Protein AF-A0A0C3FWU8-F1 (afdb_monomer)

Mean predicted aligned error: 10.81 Å

pLDDT: mean 81.85, std 16.69, range [38.38, 97.12]

Secondary structure (DSSP, 8-state):
---HHHHHHHHHHHHHHH-GGGGT---TTGGGGG-SS-PPPPPSS--HHHHHHH-S-PPPGGGTTTHHHHHHHHHHHHT--HHHHHHHHS-----GGGS-GGGHHHHHTT--

Radius of gyration: 21.19 Å; Cα contacts (8 Å, |Δi|>4): 39; chains: 1; bounding box: 43×44×53 Å

Structure (mmCIF, N/CA/C/O backbone):
data_AF-A0A0C3FWU8-F1
#
_entry.id   AF-A0A0C3FWU8-F1
#
loop_
_atom_site.group_PDB
_atom_site.id
_atom_site.type_symbol
_atom_site.label_atom_id
_atom_site.label_alt_id
_atom_site.label_comp_id
_atom_site.label_asym_id
_atom_site.label_entity_id
_atom_site.label_seq_id
_atom_site.pdbx_PDB_ins_code
_atom_site.Cartn_x
_atom_site.Cartn_y
_atom_site.Cartn_z
_atom_site.occupancy
_atom_site.B_iso_or_equiv
_atom_site.auth_seq_id
_atom_site.auth_comp_id
_atom_site.auth_asym_id
_atom_site.auth_atom_id
_atom_site.pdbx_PDB_model_num
ATOM 1 N N . ASP A 1 1 ? 11.525 -16.177 3.951 1.00 62.06 1 ASP A N 1
ATOM 2 C CA . ASP A 1 1 ? 10.091 -15.854 4.075 1.00 62.06 1 ASP A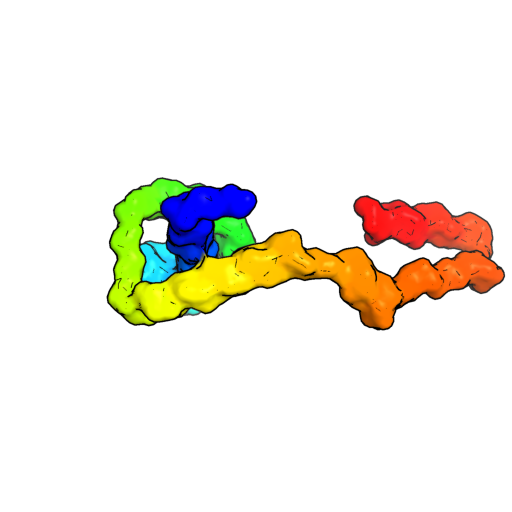 CA 1
ATOM 3 C C . ASP A 1 1 ? 9.884 -14.825 5.170 1.00 62.06 1 ASP A C 1
ATOM 5 O O . ASP A 1 1 ? 10.624 -14.856 6.146 1.00 62.06 1 ASP A O 1
ATOM 9 N N . LEU A 1 2 ? 8.974 -13.864 4.975 1.00 67.88 2 LEU A N 1
ATOM 10 C CA . LEU A 1 2 ? 8.621 -12.900 6.025 1.00 67.88 2 LEU A CA 1
ATOM 11 C C . LEU A 1 2 ? 7.802 -13.609 7.110 1.00 67.88 2 LEU A C 1
ATOM 13 O O . LEU A 1 2 ? 7.017 -14.502 6.795 1.00 67.88 2 LEU A O 1
ATOM 17 N N . ASP A 1 3 ? 7.965 -13.188 8.365 1.00 86.94 3 ASP A N 1
ATOM 18 C CA . ASP A 1 3 ? 7.115 -13.642 9.468 1.00 86.94 3 ASP A CA 1
ATOM 19 C C . ASP A 1 3 ? 5.636 -13.347 9.149 1.00 86.94 3 ASP A C 1
ATOM 21 O O . ASP A 1 3 ? 5.291 -12.257 8.676 1.00 86.94 3 ASP A O 1
ATOM 25 N N . VAL A 1 4 ? 4.751 -14.313 9.416 1.00 87.56 4 VAL A N 1
ATOM 26 C CA . VAL A 1 4 ? 3.306 -14.235 9.121 1.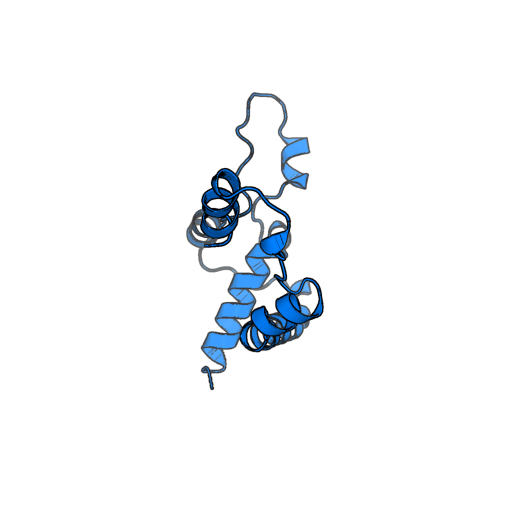00 87.56 4 VAL A CA 1
ATOM 27 C C . VAL A 1 4 ? 2.692 -12.992 9.766 1.00 87.56 4 VAL A C 1
ATOM 29 O O . VAL A 1 4 ? 1.840 -12.319 9.181 1.00 87.56 4 VAL A O 1
ATOM 32 N N . ARG A 1 5 ? 3.162 -12.643 10.967 1.00 88.25 5 ARG A N 1
ATOM 33 C CA . ARG A 1 5 ? 2.710 -11.456 11.692 1.00 88.25 5 ARG A CA 1
ATOM 34 C C . ARG A 1 5 ? 3.075 -10.167 10.958 1.00 88.25 5 ARG A C 1
ATOM 36 O O . ARG A 1 5 ? 2.204 -9.317 10.790 1.00 88.25 5 ARG A O 1
ATOM 43 N N . THR A 1 6 ? 4.309 -10.050 10.472 1.00 91.88 6 THR A N 1
ATOM 44 C CA . THR A 1 6 ? 4.782 -8.889 9.702 1.00 91.88 6 THR A CA 1
ATOM 45 C C . THR A 1 6 ? 4.015 -8.743 8.389 1.00 91.88 6 THR A C 1
ATOM 47 O O . THR A 1 6 ? 3.600 -7.643 8.030 1.00 91.88 6 THR A O 1
ATOM 50 N N . GLN A 1 7 ? 3.737 -9.849 7.693 1.00 90.75 7 GLN A N 1
ATOM 51 C CA . GLN A 1 7 ? 2.931 -9.816 6.470 1.00 90.75 7 GLN A CA 1
ATOM 52 C C . GLN A 1 7 ? 1.509 -9.297 6.736 1.00 90.75 7 GLN A C 1
ATOM 54 O O . GLN A 1 7 ? 1.013 -8.434 6.005 1.00 90.75 7 GLN A O 1
ATOM 59 N N . ALA A 1 8 ? 0.879 -9.762 7.815 1.00 92.25 8 ALA A N 1
ATOM 60 C CA . ALA A 1 8 ? -0.446 -9.303 8.214 1.00 92.25 8 ALA A CA 1
ATOM 61 C C . ALA A 1 8 ? -0.448 -7.822 8.648 1.00 92.25 8 ALA A C 1
ATOM 63 O O . ALA A 1 8 ? -1.426 -7.105 8.427 1.00 92.25 8 ALA A O 1
ATOM 64 N N . GLU A 1 9 ? 0.633 -7.338 9.266 1.00 94.19 9 GLU A N 1
ATOM 65 C CA . GLU A 1 9 ? 0.817 -5.917 9.590 1.00 94.19 9 GLU A CA 1
ATOM 66 C C . GLU A 1 9 ? 0.929 -5.059 8.332 1.00 94.19 9 GLU A C 1
ATOM 68 O O . GLU A 1 9 ? 0.201 -4.072 8.214 1.00 94.19 9 GLU A O 1
ATOM 73 N N . HIS A 1 10 ? 1.746 -5.471 7.361 1.00 95.31 10 HIS A N 1
ATOM 74 C CA . HIS A 1 10 ? 1.885 -4.771 6.082 1.00 95.31 10 HIS A CA 1
ATOM 75 C C . HIS A 1 10 ? 0.552 -4.697 5.334 1.00 95.31 10 HIS A C 1
ATOM 77 O O . HIS A 1 10 ? 0.193 -3.648 4.803 1.00 95.31 10 HIS A O 1
ATOM 83 N N . ALA A 1 11 ? -0.226 -5.781 5.339 1.00 96.50 11 ALA A N 1
ATOM 84 C CA . ALA A 1 11 ? -1.542 -5.789 4.715 1.00 96.50 11 ALA A CA 1
ATOM 85 C C . ALA A 1 11 ? -2.535 -4.863 5.419 1.00 96.50 11 ALA A C 1
ATOM 87 O O . ALA A 1 11 ? -3.271 -4.135 4.754 1.00 96.50 11 ALA A O 1
ATOM 88 N N . ARG A 1 12 ? -2.542 -4.836 6.759 1.00 96.25 12 ARG A N 1
ATOM 89 C CA . ARG A 1 12 ? -3.365 -3.883 7.520 1.00 96.25 12 ARG A CA 1
ATOM 90 C C . ARG A 1 12 ? -2.952 -2.439 7.266 1.00 96.25 12 ARG A C 1
ATOM 92 O O . ARG A 1 12 ? -3.828 -1.581 7.227 1.00 96.25 12 ARG A O 1
ATOM 99 N N . HIS A 1 13 ? -1.658 -2.171 7.117 1.00 96.44 13 HIS A N 1
ATOM 100 C CA . HIS A 1 13 ? -1.148 -0.838 6.805 1.00 96.44 13 HIS A CA 1
ATOM 101 C C . HIS A 1 13 ? -1.565 -0.400 5.401 1.00 96.44 13 HIS A C 1
ATOM 103 O O . HIS A 1 13 ? -2.220 0.626 5.249 1.00 96.44 13 HIS A O 1
ATOM 109 N N . LEU A 1 14 ? -1.325 -1.237 4.389 1.00 96.19 14 LEU A N 1
ATOM 110 C CA . LEU A 1 14 ? -1.725 -0.958 3.009 1.00 96.19 14 LEU A CA 1
ATOM 111 C C . LEU A 1 14 ? -3.247 -0.828 2.851 1.00 96.19 14 LEU A C 1
ATOM 113 O O . LEU A 1 14 ? -3.728 -0.005 2.077 1.00 96.19 14 LEU A O 1
ATOM 117 N N . ALA A 1 15 ? -4.034 -1.580 3.621 1.00 96.56 15 ALA A N 1
ATOM 118 C CA . ALA A 1 15 ? -5.487 -1.440 3.612 1.00 96.56 15 ALA A CA 1
ATOM 119 C C . ALA A 1 15 ? -5.958 -0.032 4.025 1.00 96.56 15 ALA A C 1
ATOM 121 O O . ALA A 1 15 ? -7.015 0.397 3.566 1.00 96.56 15 ALA A O 1
ATOM 122 N N . LYS A 1 16 ? -5.187 0.708 4.837 1.00 95.81 16 LYS A N 1
ATOM 123 C CA . LYS A 1 16 ? -5.497 2.104 5.190 1.00 95.81 16 LYS A CA 1
ATOM 124 C C . LYS A 1 16 ? -5.311 3.055 4.007 1.00 95.81 16 LYS A C 1
ATOM 126 O O . LYS A 1 16 ? -6.090 3.990 3.875 1.00 95.81 16 LYS A O 1
ATOM 131 N N . TYR A 1 17 ? -4.347 2.778 3.128 1.00 94.62 17 TYR A N 1
ATOM 132 C CA . TYR A 1 17 ? -4.156 3.517 1.877 1.00 94.62 17 TYR A CA 1
ATOM 133 C C . TYR A 1 17 ? -5.275 3.258 0.872 1.00 94.62 17 TYR A C 1
ATOM 135 O O . TYR A 1 17 ? -5.781 4.188 0.253 1.00 94.62 17 TYR A O 1
ATOM 143 N N . VAL A 1 18 ? -5.672 1.993 0.712 1.00 94.44 18 VAL A N 1
ATOM 144 C CA . VAL A 1 18 ? -6.670 1.594 -0.295 1.00 94.44 18 VAL A CA 1
ATOM 145 C C . VAL A 1 18 ? -8.097 1.927 0.155 1.00 94.44 18 VAL A C 1
ATOM 147 O O . VAL A 1 18 ? -8.937 2.302 -0.661 1.00 94.44 18 VAL A O 1
ATOM 150 N N . PHE A 1 19 ? -8.386 1.807 1.455 1.00 94.75 19 PHE A N 1
ATOM 151 C CA . PHE A 1 19 ? -9.725 1.987 2.027 1.00 94.75 19 PHE A CA 1
ATOM 152 C C . PHE A 1 19 ? -9.762 3.054 3.138 1.00 94.75 19 PHE A C 1
ATOM 154 O O . PHE A 1 19 ? -10.263 2.775 4.234 1.00 94.75 19 PHE A O 1
ATOM 161 N N . PRO A 1 20 ? -9.265 4.283 2.897 1.00 93.50 20 PRO A N 1
ATOM 162 C CA . PRO A 1 20 ? -9.070 5.284 3.947 1.00 93.50 20 PRO A CA 1
ATOM 163 C C . PRO A 1 20 ? -10.372 5.605 4.687 1.00 93.50 20 PRO A C 1
ATOM 165 O O . PRO A 1 20 ? -10.414 5.606 5.918 1.00 93.50 20 PRO A O 1
ATOM 168 N N . ARG A 1 21 ? -11.480 5.740 3.950 1.00 92.38 21 ARG A N 1
ATOM 169 C CA . ARG A 1 21 ? -12.803 6.047 4.507 1.00 92.38 21 ARG A CA 1
ATOM 170 C C . ARG A 1 21 ? -13.277 5.017 5.536 1.00 92.38 21 ARG A C 1
ATOM 172 O O . ARG A 1 21 ? -13.845 5.375 6.562 1.00 92.38 21 ARG A O 1
ATOM 179 N N . GLN A 1 22 ? -13.038 3.731 5.295 1.00 94.19 22 GLN A N 1
ATOM 180 C CA . GLN A 1 22 ? -13.442 2.638 6.182 1.00 94.19 22 GLN A CA 1
ATOM 181 C C . GLN A 1 22 ? -12.648 2.646 7.494 1.00 94.19 22 GLN A C 1
ATOM 183 O O . GLN A 1 22 ? -13.155 2.176 8.511 1.00 94.19 22 GLN A O 1
ATOM 188 N N . TYR A 1 23 ? -11.431 3.192 7.475 1.00 94.38 23 TYR A N 1
ATOM 189 C CA . TYR A 1 23 ? -10.608 3.432 8.660 1.00 94.38 23 TYR A CA 1
ATOM 190 C C . TYR A 1 23 ? -10.862 4.809 9.297 1.00 94.38 23 TYR A C 1
ATOM 192 O O . TYR A 1 23 ? -10.251 5.140 10.315 1.00 94.38 23 TYR A O 1
ATOM 200 N N . GLY A 1 24 ? -11.785 5.602 8.740 1.00 91.44 24 GLY A N 1
ATOM 201 C CA . GLY A 1 24 ? -12.059 6.967 9.181 1.00 91.44 24 GLY A CA 1
ATOM 202 C C . GLY A 1 24 ? -10.860 7.891 8.978 1.00 91.44 24 GLY A C 1
ATOM 203 O O . GLY A 1 24 ? -10.554 8.676 9.877 1.00 91.44 24 GLY A O 1
ATOM 204 N N . LEU A 1 25 ? -10.154 7.708 7.861 1.00 91.75 25 LEU A N 1
ATOM 205 C CA . LEU A 1 25 ? -9.155 8.622 7.315 1.00 91.75 25 LEU A CA 1
ATOM 206 C C . LEU A 1 25 ? -9.814 9.489 6.232 1.00 91.75 25 LEU A C 1
ATOM 208 O O . LEU A 1 25 ? -10.812 9.087 5.623 1.00 91.75 25 LEU A O 1
ATOM 212 N N . SER A 1 26 ? -9.248 10.668 5.996 1.00 89.94 26 SER A N 1
ATOM 213 C CA . SER A 1 26 ? -9.730 11.643 5.015 1.00 89.94 26 SER A CA 1
ATOM 214 C C . SER A 1 26 ? -9.776 11.060 3.598 1.00 89.94 26 SER A C 1
ATOM 216 O O . SER A 1 26 ? -9.024 10.159 3.238 1.00 89.94 26 SER A O 1
ATOM 218 N N . ASN A 1 27 ? -10.652 11.540 2.728 1.00 87.69 27 ASN A N 1
ATOM 219 C CA . ASN A 1 27 ? -10.600 11.129 1.327 1.00 87.69 27 ASN A CA 1
ATOM 220 C C . ASN A 1 27 ? -11.090 12.242 0.407 1.00 87.69 27 ASN A C 1
ATOM 222 O O . ASN A 1 27 ? -11.779 13.159 0.847 1.00 87.69 27 ASN A O 1
ATOM 226 N N . VAL A 1 28 ? -10.741 12.137 -0.877 1.00 83.44 28 VAL A N 1
ATOM 227 C CA . VAL A 1 28 ? -11.075 13.138 -1.902 1.00 83.44 28 VAL A CA 1
ATOM 228 C C . VAL A 1 28 ? -12.584 13.390 -1.985 1.00 83.44 28 VAL A C 1
ATOM 230 O O . VAL A 1 28 ? -13.007 14.517 -2.227 1.00 83.44 28 VAL A O 1
ATOM 233 N N . LEU A 1 29 ? -13.410 12.364 -1.759 1.00 80.62 29 LEU A N 1
ATOM 234 C CA . LEU A 1 29 ? -14.866 12.473 -1.868 1.00 80.62 29 LEU A CA 1
ATOM 235 C C . LEU A 1 29 ? -15.478 13.218 -0.668 1.00 80.62 29 LEU A C 1
ATOM 237 O O . LEU A 1 29 ? -16.493 13.897 -0.831 1.00 80.62 29 LEU A O 1
ATOM 241 N N . ASP A 1 30 ? -14.837 13.163 0.504 1.00 73.25 30 ASP A N 1
ATOM 242 C CA . ASP A 1 30 ? -15.294 13.856 1.719 1.00 73.25 30 ASP A CA 1
ATOM 243 C C . ASP A 1 30 ? -15.038 15.377 1.671 1.00 73.25 30 ASP A C 1
ATOM 245 O O . ASP A 1 30 ? -15.717 16.135 2.365 1.00 73.25 30 ASP A O 1
ATOM 249 N N . LEU A 1 31 ? -14.101 15.851 0.835 1.00 68.31 31 LEU A N 1
ATOM 250 C CA . LEU A 1 31 ? -13.768 17.281 0.710 1.00 68.31 31 LEU A CA 1
ATOM 251 C C . LEU A 1 31 ? -14.933 18.119 0.162 1.00 68.31 31 LEU A C 1
ATOM 253 O O . LEU A 1 31 ? -15.071 19.293 0.505 1.00 68.31 31 LEU A O 1
ATOM 257 N N . SER A 1 32 ? -15.798 17.511 -0.657 1.00 58.22 32 SER A N 1
ATOM 258 C CA . SER A 1 32 ? -16.948 18.188 -1.275 1.00 58.22 32 SER A CA 1
ATOM 259 C C . SER A 1 32 ? -17.973 18.699 -0.254 1.00 58.22 32 SER A C 1
ATOM 261 O O . SER A 1 32 ? -18.644 19.698 -0.500 1.00 58.22 32 SER A O 1
ATOM 263 N N . ALA A 1 33 ? -18.057 18.076 0.925 1.00 56.22 33 ALA A N 1
ATOM 264 C CA . ALA A 1 33 ? -18.966 18.495 1.989 1.00 56.22 33 ALA A CA 1
ATOM 265 C C . ALA A 1 33 ? -18.441 19.695 2.805 1.00 56.22 33 ALA A C 1
ATOM 267 O O . ALA A 1 33 ? -19.197 20.288 3.573 1.00 56.22 33 ALA A O 1
ATOM 268 N N . GLN A 1 34 ? -17.162 20.062 2.653 1.00 56.38 34 GLN A N 1
ATOM 269 C CA . GLN A 1 34 ? -16.483 21.062 3.490 1.00 56.38 34 GLN A CA 1
ATOM 270 C C . GLN A 1 34 ? -16.206 22.396 2.769 1.00 56.38 34 GLN A C 1
ATOM 272 O O . GLN A 1 34 ? -15.596 23.292 3.353 1.00 56.38 34 GLN A O 1
ATOM 277 N N . SER A 1 35 ? -16.662 22.583 1.521 1.00 55.06 35 SER A N 1
ATOM 278 C CA . SER A 1 35 ? -16.254 23.709 0.662 1.00 55.06 35 SER A CA 1
ATOM 279 C C . SER A 1 35 ? -16.970 25.045 0.942 1.00 55.06 35 SER A C 1
ATOM 281 O O . SER A 1 35 ? -17.517 25.684 0.041 1.00 55.06 35 SER A O 1
ATOM 283 N N . LYS A 1 36 ? -16.921 25.525 2.187 1.00 56.16 36 LYS A N 1
ATOM 284 C CA . LYS A 1 36 ? -17.104 26.951 2.505 1.00 56.16 36 LYS A CA 1
ATOM 285 C C . LYS A 1 36 ? -15.755 27.563 2.897 1.00 56.16 36 LYS A C 1
ATOM 287 O O . LYS A 1 36 ? -15.554 27.940 4.043 1.00 56.16 36 LYS A O 1
ATOM 292 N N . GLY A 1 37 ? -14.816 27.633 1.951 1.00 59.53 37 GLY A N 1
ATOM 293 C CA . GLY A 1 37 ? -13.541 28.339 2.130 1.00 59.53 37 GLY A CA 1
ATOM 294 C C . GLY A 1 37 ? -12.361 27.734 1.367 1.00 59.53 37 GLY A C 1
ATOM 295 O O . GLY A 1 37 ? -12.418 26.591 0.921 1.00 59.53 37 GLY A O 1
ATOM 296 N N . SER A 1 38 ? -11.293 28.530 1.231 1.00 59.53 38 SER A N 1
ATOM 297 C CA . SER A 1 38 ? -9.981 28.145 0.686 1.00 59.53 38 SER A CA 1
ATOM 298 C C . SER A 1 38 ? -9.326 27.080 1.574 1.00 59.53 38 SER A C 1
ATOM 300 O O . SER A 1 38 ? -8.519 27.384 2.452 1.00 59.53 38 SER A O 1
ATOM 302 N N . MET A 1 39 ? -9.729 25.823 1.408 1.00 64.19 39 MET A N 1
ATOM 303 C CA . MET A 1 39 ? -9.108 24.693 2.087 1.00 64.19 39 MET A CA 1
ATOM 304 C C . MET A 1 39 ? -8.055 24.095 1.155 1.00 64.19 39 MET A C 1
ATOM 306 O O . MET A 1 39 ? -8.363 23.715 0.025 1.00 64.19 39 MET A O 1
ATOM 310 N N . LYS A 1 40 ? -6.799 24.035 1.614 1.00 67.50 40 LYS A N 1
ATOM 311 C CA . LYS A 1 40 ? -5.739 23.314 0.902 1.00 67.50 40 LYS A CA 1
ATOM 312 C C . LYS A 1 40 ? -6.163 21.851 0.779 1.00 67.50 40 LYS A C 1
ATOM 314 O O . LYS A 1 40 ? -6.412 21.206 1.795 1.00 67.50 40 LYS A O 1
ATOM 319 N N . VAL A 1 41 ? -6.265 21.353 -0.452 1.00 71.50 41 VAL A N 1
ATOM 320 C CA . VAL A 1 41 ? -6.531 19.934 -0.717 1.00 71.50 41 VAL A CA 1
ATOM 321 C C . VAL A 1 41 ? -5.381 19.123 -0.105 1.00 71.50 41 VAL A C 1
ATOM 323 O O . VAL A 1 41 ? -4.228 19.419 -0.427 1.00 71.50 41 VAL A O 1
ATOM 326 N N . PRO A 1 42 ? -5.654 18.158 0.792 1.00 75.31 42 PRO A N 1
ATOM 327 C CA . PRO A 1 42 ? -4.613 17.300 1.342 1.00 75.31 42 PRO A CA 1
ATOM 328 C C . PRO A 1 42 ? -3.918 16.500 0.239 1.00 75.31 42 PRO A C 1
ATOM 330 O O . PRO A 1 42 ? -4.564 16.079 -0.723 1.00 75.31 42 PRO A O 1
ATOM 333 N N . ASP A 1 43 ? -2.618 16.260 0.399 1.00 81.12 43 ASP A N 1
ATOM 334 C CA . ASP A 1 43 ? -1.938 15.253 -0.407 1.00 81.12 43 ASP A CA 1
ATOM 335 C C . ASP A 1 43 ? -2.430 13.868 0.032 1.00 81.12 43 ASP A C 1
ATOM 337 O O . ASP A 1 43 ? -2.399 13.524 1.213 1.00 81.12 43 ASP A O 1
ATOM 341 N N . PHE A 1 44 ? -2.952 13.101 -0.919 1.00 84.69 44 PHE A N 1
ATOM 342 C CA . PHE A 1 44 ? -3.457 11.752 -0.681 1.00 84.69 44 PHE A CA 1
ATOM 343 C C . PHE A 1 44 ? -2.502 10.669 -1.193 1.00 84.69 44 PHE A C 1
ATOM 345 O O . PHE A 1 44 ? -2.830 9.486 -1.064 1.00 84.69 44 PHE A O 1
ATOM 352 N N . VAL A 1 45 ? -1.364 11.059 -1.781 1.00 87.00 45 VAL A N 1
ATOM 353 C CA . VAL A 1 45 ? -0.313 10.146 -2.244 1.00 87.00 45 VAL A CA 1
ATOM 354 C C . VAL A 1 45 ? 0.461 9.599 -1.049 1.00 87.00 45 VAL A C 1
ATOM 356 O O . VAL A 1 45 ? 0.554 8.382 -0.895 1.00 87.00 45 VAL A O 1
ATOM 359 N N . ASP A 1 46 ? 0.954 10.482 -0.181 1.00 89.94 46 ASP A N 1
ATOM 360 C CA . ASP A 1 46 ? 1.565 10.112 1.095 1.00 89.94 46 ASP A CA 1
ATOM 361 C C . ASP A 1 46 ? 0.571 10.333 2.237 1.00 89.94 46 ASP A C 1
ATOM 363 O O . ASP A 1 46 ? 0.026 11.420 2.423 1.00 89.94 46 ASP A O 1
ATOM 367 N N . ARG A 1 47 ? 0.317 9.270 3.001 1.00 91.12 47 ARG A N 1
ATOM 368 C CA . ARG A 1 47 ? -0.634 9.264 4.115 1.00 91.12 47 ARG A CA 1
ATOM 369 C C . ARG A 1 47 ? 0.001 8.778 5.411 1.00 91.12 47 ARG A C 1
ATOM 371 O O . ARG A 1 47 ? -0.723 8.515 6.371 1.00 91.12 47 ARG A O 1
ATOM 378 N N . GLU A 1 48 ? 1.326 8.636 5.461 1.00 94.56 48 GLU A N 1
ATOM 379 C CA . GLU A 1 48 ? 2.014 8.078 6.627 1.00 94.56 48 GLU A CA 1
ATOM 380 C C . GLU A 1 48 ? 1.789 8.918 7.885 1.00 94.56 48 GLU A C 1
ATOM 382 O O . GLU A 1 48 ? 1.548 8.361 8.957 1.00 94.56 48 GLU A O 1
ATOM 387 N N . SER A 1 49 ? 1.803 10.249 7.762 1.00 92.69 49 SER A N 1
ATOM 388 C CA . SER A 1 49 ? 1.536 11.165 8.878 1.00 92.69 49 SER A CA 1
ATOM 389 C C . SER A 1 49 ? 0.139 10.946 9.460 1.00 92.69 49 SER A C 1
ATOM 391 O O . SER A 1 49 ? -0.003 10.659 10.644 1.00 92.69 49 SER A O 1
ATOM 393 N N . GLU A 1 50 ? -0.889 10.960 8.616 1.00 92.75 50 GLU A N 1
ATOM 394 C CA . GLU A 1 50 ? -2.278 10.768 9.034 1.00 92.75 50 GLU A CA 1
ATOM 395 C C . GLU A 1 50 ? -2.525 9.359 9.599 1.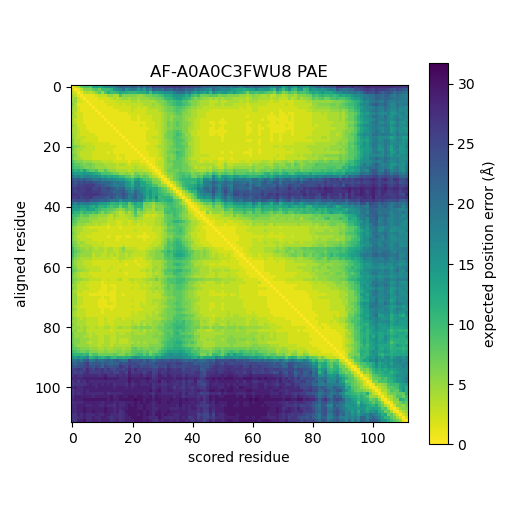00 92.75 50 GLU A C 1
ATOM 397 O O . GLU A 1 50 ? -3.228 9.189 10.599 1.00 92.75 50 GLU A O 1
ATOM 402 N N . ILE A 1 51 ? -1.933 8.327 8.990 1.00 94.94 51 ILE A N 1
ATOM 403 C CA . ILE A 1 51 ? -2.029 6.947 9.480 1.00 94.94 51 ILE A CA 1
ATOM 404 C C . ILE A 1 51 ? -1.369 6.812 10.855 1.00 94.94 51 ILE A C 1
ATOM 406 O O . ILE A 1 51 ? -1.895 6.095 11.715 1.00 94.94 51 ILE A O 1
ATOM 410 N N . LYS A 1 52 ? -0.234 7.484 11.067 1.00 95.06 52 LYS A N 1
ATOM 411 C CA . LYS A 1 52 ? 0.473 7.518 12.347 1.00 95.06 52 LYS A CA 1
ATOM 412 C C . LYS A 1 52 ? -0.339 8.259 13.405 1.00 95.06 52 LYS A C 1
ATOM 414 O O . LYS A 1 52 ? -0.517 7.716 14.494 1.00 95.06 52 LYS A O 1
ATOM 419 N N . ASP A 1 53 ? -0.890 9.422 13.068 1.00 94.12 53 ASP A N 1
ATOM 420 C CA . ASP A 1 53 ? -1.715 10.241 13.963 1.00 94.12 53 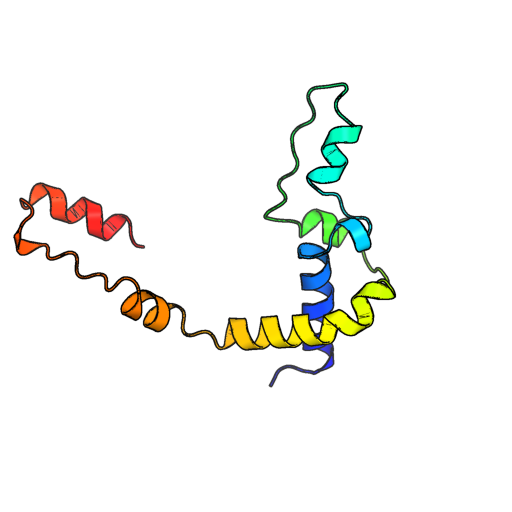ASP A CA 1
ATOM 421 C C . ASP A 1 53 ? -3.006 9.519 14.371 1.00 94.12 53 ASP A C 1
ATOM 423 O O . ASP A 1 53 ? -3.445 9.605 15.519 1.00 94.12 53 ASP A O 1
ATOM 427 N N . LYS A 1 54 ? -3.592 8.728 13.460 1.00 92.69 54 LYS A N 1
ATOM 428 C CA . LYS A 1 54 ? -4.739 7.860 13.766 1.00 92.69 54 LYS A CA 1
ATOM 429 C C . LYS A 1 54 ? -4.408 6.786 1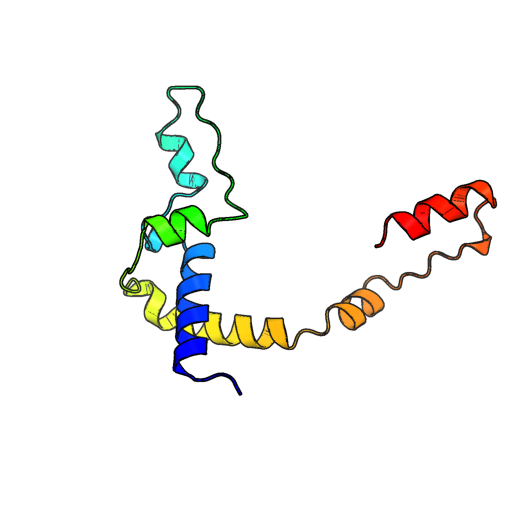4.806 1.00 92.69 54 LYS A C 1
ATOM 431 O O . LYS A 1 54 ? -5.301 6.337 15.527 1.00 92.69 54 LYS A O 1
ATOM 436 N N . GLY A 1 55 ? -3.154 6.344 14.852 1.00 92.75 55 GLY A N 1
ATOM 437 C CA . GLY A 1 55 ? -2.670 5.325 15.771 1.00 92.75 55 GLY A CA 1
ATOM 438 C C . GLY A 1 55 ? -3.242 3.925 15.522 1.00 92.75 55 GLY A C 1
ATOM 439 O O . GLY A 1 55 ? -3.662 3.552 14.419 1.00 92.75 55 GLY A O 1
ATOM 440 N N . ALA A 1 56 ? -3.217 3.103 16.573 1.00 90.56 56 ALA A N 1
ATOM 441 C CA . ALA A 1 56 ? -3.710 1.733 16.519 1.00 90.56 56 ALA A CA 1
ATOM 442 C C . ALA A 1 56 ? -5.235 1.709 16.337 1.00 90.56 56 ALA A C 1
ATOM 444 O O . ALA A 1 56 ? -5.993 2.186 17.180 1.00 90.56 56 ALA A O 1
ATOM 445 N N . CYS A 1 57 ? -5.698 1.095 15.249 1.00 91.50 57 CYS A N 1
ATOM 446 C CA . CYS A 1 57 ? -7.117 0.959 14.948 1.00 91.50 57 CYS A CA 1
ATOM 447 C C . CYS A 1 57 ? -7.471 -0.488 14.589 1.00 91.50 57 CYS A C 1
ATOM 449 O O . CYS A 1 57 ? -6.688 -1.227 13.986 1.00 91.50 57 CYS A O 1
ATOM 451 N N . ARG A 1 58 ? -8.678 -0.915 14.977 1.00 93.44 58 ARG A N 1
ATOM 452 C CA . ARG A 1 58 ? -9.184 -2.244 14.615 1.00 93.44 58 ARG A CA 1
ATOM 453 C C . ARG A 1 58 ? -9.486 -2.291 13.123 1.00 93.44 58 ARG A C 1
ATOM 455 O O . ARG A 1 58 ? -10.020 -1.341 12.561 1.00 93.44 58 ARG A O 1
ATOM 462 N N . THR A 1 59 ? -9.218 -3.435 12.500 1.00 95.25 59 THR A N 1
ATOM 463 C CA . THR A 1 59 ? -9.649 -3.683 11.120 1.00 95.25 59 THR A CA 1
ATOM 464 C C . THR A 1 59 ? -11.183 -3.682 11.045 1.00 95.25 59 THR A C 1
ATOM 466 O O . THR A 1 59 ? -11.818 -4.479 11.750 1.00 95.25 59 THR A O 1
ATOM 469 N N . PRO A 1 60 ? -11.796 -2.833 10.197 1.00 96.12 60 PRO A N 1
ATOM 470 C CA . PRO A 1 60 ? -13.240 -2.819 9.991 1.00 96.12 60 PRO A CA 1
AT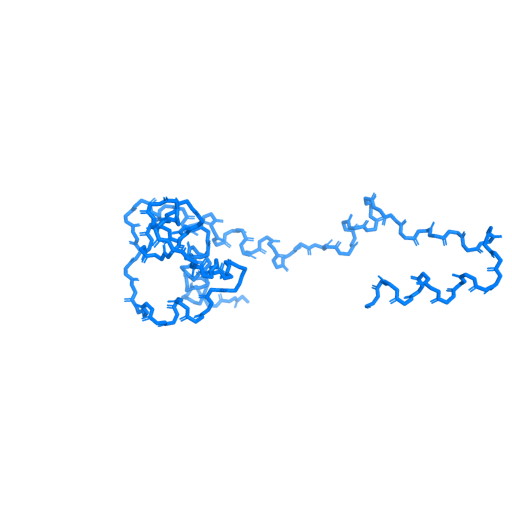OM 471 C C . PRO A 1 60 ? -13.757 -4.196 9.568 1.00 96.12 60 PRO A C 1
ATOM 473 O O . PRO A 1 60 ? -13.136 -4.867 8.745 1.00 96.12 60 PRO A O 1
ATOM 476 N N . LYS A 1 61 ? -14.920 -4.618 10.088 1.00 96.06 61 LYS A N 1
ATOM 477 C CA . LYS A 1 61 ? -15.480 -5.966 9.849 1.00 96.06 61 LYS A CA 1
ATOM 478 C C . LYS A 1 61 ? -15.528 -6.330 8.359 1.00 96.06 61 LYS A C 1
ATOM 480 O O . LYS A 1 61 ? -15.133 -7.429 7.999 1.00 96.06 61 LYS A O 1
ATOM 485 N N . ARG A 1 62 ? -15.938 -5.379 7.513 1.00 94.38 62 ARG A N 1
ATOM 486 C CA . ARG A 1 62 ? -16.047 -5.539 6.051 1.00 94.38 62 ARG A CA 1
ATOM 487 C C . ARG A 1 62 ? -14.709 -5.753 5.340 1.00 94.38 62 ARG A C 1
ATOM 489 O O . ARG A 1 62 ? -14.704 -6.276 4.237 1.00 94.38 62 ARG A O 1
ATOM 496 N N . LEU A 1 63 ? -13.598 -5.329 5.938 1.00 95.94 63 LEU A N 1
ATOM 497 C CA . LEU A 1 63 ? -12.272 -5.438 5.328 1.00 95.94 63 LEU A CA 1
ATOM 498 C C . LEU A 1 63 ? -11.510 -6.690 5.765 1.00 95.94 63 LEU A C 1
ATOM 500 O O . LEU A 1 63 ? -10.488 -7.003 5.166 1.00 95.94 63 LEU A O 1
ATOM 504 N N . LYS A 1 64 ? -12.002 -7.431 6.769 1.00 94.81 64 LYS A N 1
ATOM 505 C CA . LYS A 1 64 ? -11.323 -8.630 7.283 1.00 94.81 64 LYS A CA 1
ATOM 506 C C . LYS A 1 64 ? -11.055 -9.665 6.190 1.00 94.81 64 LYS A C 1
ATOM 508 O O . LYS A 1 64 ? -9.941 -10.160 6.090 1.00 94.81 64 LYS A O 1
ATOM 513 N N . GLU A 1 65 ? -12.051 -9.949 5.357 1.00 94.12 65 GLU A N 1
ATOM 514 C CA . GLU A 1 65 ? -11.937 -10.932 4.269 1.00 94.12 65 GLU A CA 1
ATOM 515 C C . GLU A 1 65 ? -11.009 -10.442 3.144 1.00 94.12 65 GLU A C 1
ATOM 517 O O . GLU A 1 65 ? -10.272 -11.225 2.540 1.00 94.12 65 GLU A O 1
ATOM 522 N N . ILE A 1 66 ? -10.973 -9.124 2.923 1.00 95.94 66 ILE A N 1
ATOM 523 C CA . ILE A 1 66 ? -10.167 -8.479 1.880 1.00 95.94 66 ILE A CA 1
ATOM 524 C C . ILE A 1 66 ? -8.673 -8.490 2.225 1.00 95.94 66 ILE A C 1
ATOM 526 O O . ILE A 1 66 ? -7.853 -8.526 1.309 1.00 95.94 66 ILE A O 1
ATOM 530 N N . LEU A 1 67 ? -8.288 -8.519 3.509 1.00 95.88 67 LEU A N 1
ATOM 531 C CA . LEU A 1 67 ? -6.872 -8.524 3.903 1.00 95.88 67 LEU A CA 1
ATOM 532 C C . LEU A 1 67 ? -6.084 -9.667 3.251 1.00 95.88 67 LEU A C 1
ATOM 534 O O . LEU A 1 67 ? -4.969 -9.439 2.795 1.00 95.88 67 LEU A O 1
ATOM 538 N N . SER A 1 68 ? -6.692 -10.844 3.088 1.00 95.19 68 SER A N 1
ATOM 539 C CA . SER A 1 68 ? -6.057 -11.978 2.400 1.00 95.19 68 SER A CA 1
ATOM 540 C C . SER A 1 68 ? -5.712 -11.685 0.929 1.00 95.19 68 SER A C 1
ATOM 542 O O . SER A 1 68 ? -4.732 -12.200 0.389 1.00 95.19 68 SER A O 1
ATOM 544 N N . LEU A 1 69 ? -6.501 -10.839 0.259 1.00 96.81 69 LEU A N 1
ATOM 545 C CA . LEU A 1 69 ? -6.234 -10.389 -1.108 1.00 96.81 69 LEU A CA 1
ATOM 546 C C . LEU A 1 69 ? -5.157 -9.306 -1.128 1.00 96.81 69 LEU A C 1
ATOM 548 O O . LEU A 1 69 ? -4.296 -9.330 -2.005 1.00 96.81 69 LEU A O 1
ATOM 552 N N . VAL A 1 70 ? -5.168 -8.401 -0.147 1.00 97.12 70 VAL A N 1
ATOM 553 C CA . VAL A 1 70 ? -4.134 -7.368 0.014 1.00 97.12 70 VAL A CA 1
ATOM 554 C C . VAL A 1 70 ? -2.769 -8.011 0.282 1.00 97.12 70 VAL A C 1
ATOM 556 O O . VAL A 1 70 ? -1.785 -7.630 -0.344 1.00 97.12 70 VAL A O 1
ATOM 559 N N . GLU A 1 71 ? -2.701 -9.047 1.118 1.00 95.31 71 GLU A N 1
ATOM 560 C CA . GLU A 1 71 ? -1.478 -9.829 1.353 1.00 95.31 71 GLU A CA 1
ATOM 561 C C . GLU A 1 71 ? -0.942 -10.454 0.060 1.00 95.31 71 GLU A C 1
ATOM 563 O O . GLU A 1 71 ? 0.247 -10.338 -0.248 1.00 95.31 71 GLU A O 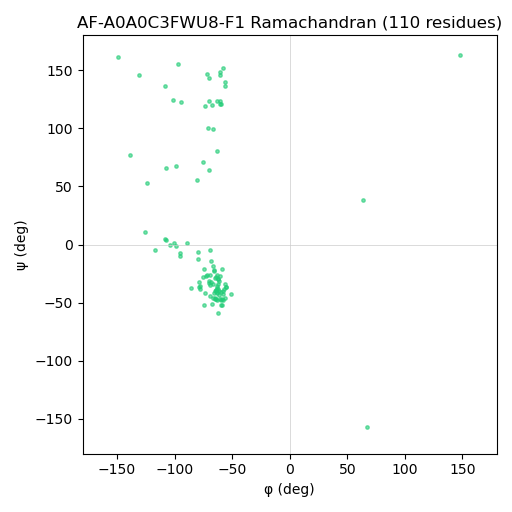1
ATOM 568 N N . LYS A 1 72 ? -1.822 -11.078 -0.737 1.00 95.69 72 LYS A N 1
ATOM 569 C CA . LYS A 1 72 ? -1.458 -11.629 -2.053 1.00 95.69 72 LYS A CA 1
ATOM 570 C C . LYS A 1 72 ? -0.990 -10.539 -3.011 1.00 95.69 72 LYS A C 1
ATOM 572 O O . LYS A 1 72 ? -0.065 -10.775 -3.782 1.00 95.69 72 LYS A O 1
ATOM 577 N N . MET A 1 73 ? -1.613 -9.363 -2.978 1.00 96.44 73 MET A N 1
ATOM 578 C CA . MET A 1 73 ? -1.225 -8.221 -3.802 1.00 96.44 73 MET A CA 1
ATOM 579 C C . MET A 1 73 ? 0.186 -7.746 -3.451 1.00 96.44 73 MET A C 1
ATOM 581 O O . MET A 1 73 ? 1.005 -7.617 -4.356 1.00 96.44 73 MET A O 1
ATOM 585 N N . ILE A 1 74 ? 0.497 -7.578 -2.161 1.00 95.94 74 ILE A N 1
ATOM 586 C CA . ILE A 1 74 ? 1.843 -7.220 -1.683 1.00 95.94 74 ILE A CA 1
ATOM 587 C C . ILE A 1 74 ? 2.865 -8.259 -2.147 1.00 95.94 74 ILE A C 1
ATOM 589 O O . ILE A 1 74 ? 3.905 -7.907 -2.703 1.00 95.94 74 ILE A O 1
ATOM 593 N N . TRP A 1 75 ? 2.557 -9.548 -1.975 1.00 94.50 75 TRP A N 1
ATOM 594 C CA . TRP A 1 75 ? 3.453 -10.623 -2.397 1.00 94.50 75 TRP A CA 1
ATOM 595 C C . TRP A 1 75 ? 3.708 -10.595 -3.910 1.00 94.50 75 TRP A C 1
ATOM 597 O O . TRP A 1 75 ? 4.857 -10.642 -4.346 1.00 94.50 75 TRP A O 1
ATOM 607 N N . ARG A 1 76 ? 2.652 -10.462 -4.722 1.00 95.81 76 ARG A N 1
ATOM 608 C CA . ARG A 1 76 ? 2.769 -10.385 -6.188 1.00 95.81 76 ARG A CA 1
ATOM 609 C C . ARG A 1 76 ? 3.533 -9.144 -6.629 1.00 95.81 76 ARG A C 1
ATOM 611 O O . ARG A 1 76 ? 4.338 -9.243 -7.546 1.00 95.81 76 ARG A O 1
ATOM 618 N N . HIS A 1 77 ? 3.314 -8.010 -5.967 1.00 95.62 77 HIS A N 1
ATOM 619 C CA . HIS A 1 77 ? 4.035 -6.771 -6.232 1.00 95.62 77 HIS A CA 1
ATOM 620 C C . HIS A 1 77 ? 5.543 -6.949 -6.017 1.00 95.62 77 HIS A C 1
ATOM 622 O O . HIS A 1 77 ? 6.321 -6.659 -6.920 1.00 95.62 77 HIS A O 1
ATOM 628 N N . GLY A 1 78 ? 5.955 -7.542 -4.890 1.00 93.12 78 GLY A N 1
ATOM 629 C CA . GLY A 1 78 ? 7.369 -7.820 -4.608 1.00 93.12 78 GLY A CA 1
ATOM 630 C C . GLY A 1 78 ? 8.014 -8.865 -5.530 1.00 93.12 78 GLY A C 1
ATOM 631 O O . GLY A 1 78 ? 9.236 -8.935 -5.621 1.00 93.12 78 GLY A O 1
ATOM 632 N N . LYS A 1 79 ? 7.213 -9.684 -6.222 1.00 95.06 79 LYS A N 1
ATOM 633 C CA . LYS A 1 79 ? 7.678 -10.646 -7.237 1.00 95.06 79 LYS A CA 1
ATOM 634 C C . LYS A 1 79 ? 7.521 -10.139 -8.671 1.00 95.06 79 LYS A C 1
ATOM 636 O O . LYS A 1 79 ? 7.885 -10.849 -9.607 1.00 95.06 79 LYS A O 1
ATOM 641 N N . CYS A 1 80 ? 6.981 -8.938 -8.863 1.00 96.12 80 CYS A N 1
ATOM 642 C CA . CYS A 1 80 ? 6.731 -8.399 -10.187 1.00 96.12 80 CYS A CA 1
ATOM 643 C C . CYS A 1 80 ? 8.050 -7.982 -10.848 1.00 96.12 80 CYS A C 1
ATOM 645 O O . CYS A 1 80 ? 8.753 -7.090 -10.375 1.00 96.12 80 CYS A O 1
ATOM 647 N N . GLY A 1 81 ? 8.372 -8.603 -11.982 1.00 94.56 81 GLY A N 1
ATOM 648 C CA . GLY A 1 81 ? 9.495 -8.205 -12.824 1.00 94.56 81 GLY A CA 1
ATOM 649 C C . GLY A 1 81 ? 9.173 -6.944 -13.624 1.00 94.56 81 GLY A C 1
ATOM 650 O O . GLY A 1 81 ? 8.997 -7.026 -14.837 1.00 94.56 81 GLY A O 1
ATOM 651 N N . TYR A 1 82 ? 9.095 -5.783 -12.968 1.00 94.56 82 TYR A N 1
ATOM 652 C CA . TYR A 1 82 ? 8.724 -4.522 -13.625 1.00 94.56 82 TYR A CA 1
ATOM 653 C C . TYR A 1 82 ? 9.638 -4.165 -14.801 1.00 94.56 82 TYR A C 1
ATOM 655 O O . TYR A 1 82 ? 9.142 -3.724 -15.832 1.00 94.56 82 TYR A O 1
ATOM 663 N N . LYS A 1 83 ? 10.948 -4.422 -14.692 1.00 90.12 83 LYS A N 1
ATOM 664 C CA . LYS A 1 83 ? 11.906 -4.207 -15.788 1.00 90.12 83 LYS A CA 1
ATOM 665 C C . LYS A 1 83 ? 11.598 -5.075 -17.019 1.00 90.12 83 LYS A C 1
ATOM 667 O O . LYS A 1 83 ? 11.309 -4.500 -18.059 1.00 90.12 83 LYS A O 1
ATOM 672 N N . PRO A 1 84 ? 11.570 -6.419 -16.938 1.00 92.94 84 PRO A N 1
ATOM 673 C CA . PRO A 1 84 ? 11.211 -7.233 -18.098 1.00 92.94 84 PRO A CA 1
ATOM 674 C C . PRO A 1 84 ? 9.779 -6.984 -18.601 1.00 92.94 84 PRO A C 1
ATOM 676 O O . PRO A 1 84 ? 9.537 -7.089 -19.801 1.00 92.94 84 PRO A O 1
ATOM 679 N N . LEU A 1 85 ? 8.830 -6.611 -17.730 1.00 93.69 85 LEU A N 1
ATOM 680 C CA . LEU A 1 85 ? 7.486 -6.194 -18.154 1.00 93.69 85 LEU A CA 1
ATOM 681 C C . LEU A 1 85 ? 7.532 -4.910 -18.996 1.00 93.69 85 LEU A C 1
ATOM 683 O O . LEU A 1 85 ? 6.926 -4.862 -20.067 1.00 93.69 85 LEU A O 1
ATOM 687 N N . ARG A 1 86 ? 8.273 -3.897 -18.531 1.00 91.50 86 ARG A N 1
ATOM 688 C CA . ARG A 1 86 ? 8.528 -2.654 -19.264 1.00 91.50 86 ARG A CA 1
ATOM 689 C C . ARG A 1 86 ? 9.210 -2.953 -20.590 1.00 91.50 86 ARG A C 1
ATOM 691 O O . ARG A 1 86 ? 8.698 -2.534 -21.613 1.00 91.50 86 ARG A O 1
ATOM 698 N N . ASP A 1 87 ? 10.298 -3.715 -20.589 1.00 87.88 87 ASP A N 1
ATOM 699 C CA . ASP A 1 87 ? 11.086 -3.992 -21.795 1.00 87.88 87 ASP A CA 1
ATOM 700 C C . ASP A 1 87 ? 10.275 -4.781 -22.844 1.00 87.88 87 ASP A C 1
ATOM 702 O O . ASP A 1 87 ? 10.498 -4.630 -24.042 1.00 87.88 87 ASP A O 1
ATOM 706 N N . LYS A 1 88 ? 9.292 -5.585 -22.411 1.00 89.94 88 LYS A N 1
ATOM 707 C CA . LYS A 1 88 ? 8.343 -6.268 -23.303 1.00 89.94 88 LYS A CA 1
ATOM 708 C C . LYS A 1 88 ? 7.302 -5.320 -23.909 1.00 89.94 88 LYS A C 1
ATOM 710 O O . LYS A 1 88 ? 6.946 -5.492 -25.070 1.00 89.94 88 LYS A O 1
ATOM 715 N N . ALA A 1 89 ? 6.765 -4.386 -23.123 1.00 90.94 89 ALA A N 1
ATOM 716 C CA . ALA A 1 89 ? 5.680 -3.496 -23.551 1.00 90.94 89 ALA A CA 1
ATOM 717 C C . ALA A 1 89 ? 6.181 -2.236 -24.276 1.00 90.94 89 ALA A C 1
ATOM 719 O O . ALA A 1 89 ? 5.563 -1.779 -25.232 1.00 90.94 89 ALA A O 1
ATOM 720 N N . CYS A 1 90 ? 7.301 -1.687 -23.816 1.00 86.38 90 CYS A N 1
ATOM 721 C CA . CYS A 1 90 ? 7.981 -0.512 -24.338 1.00 86.38 90 CYS A CA 1
ATOM 722 C C . CYS A 1 90 ? 9.496 -0.778 -24.316 1.00 86.38 90 CYS A C 1
ATOM 724 O O . CYS A 1 90 ? 10.199 -0.328 -23.403 1.00 86.38 90 CYS A O 1
ATOM 726 N N . PRO A 1 91 ? 10.018 -1.563 -25.276 1.00 81.12 91 PRO A N 1
ATOM 727 C CA . PRO A 1 91 ? 11.454 -1.735 -25.408 1.00 81.12 91 PRO A CA 1
ATOM 728 C C . PRO A 1 91 ? 12.063 -0.360 -25.677 1.00 81.12 91 PRO A C 1
ATOM 730 O O . PRO A 1 91 ? 11.720 0.283 -26.668 1.00 81.12 91 PRO A O 1
ATOM 733 N N . SER A 1 92 ? 12.966 0.098 -24.808 1.00 68.25 92 SER A N 1
ATOM 734 C CA . SER A 1 92 ? 13.713 1.348 -24.970 1.00 68.25 92 SER A CA 1
ATOM 735 C C . SER A 1 92 ? 14.731 1.205 -26.105 1.00 68.25 92 SER A C 1
ATOM 737 O O . SER A 1 92 ? 15.940 1.210 -25.898 1.00 68.25 92 SER A O 1
ATOM 739 N N . LYS A 1 93 ? 14.246 1.007 -27.326 1.00 64.44 93 LYS A N 1
ATOM 740 C CA . LYS A 1 93 ? 15.019 1.163 -28.548 1.00 64.44 93 LYS A CA 1
ATOM 741 C C . LYS A 1 93 ? 14.693 2.537 -29.100 1.00 64.44 93 LYS A C 1
ATOM 743 O O . LYS A 1 93 ? 14.061 2.664 -30.142 1.00 64.44 93 LYS A O 1
ATOM 748 N N . VAL A 1 94 ? 15.115 3.573 -28.377 1.00 59.09 94 VAL A N 1
ATOM 749 C CA . VAL A 1 94 ? 15.356 4.845 -29.049 1.00 59.09 94 VAL A CA 1
ATOM 750 C C . VAL A 1 94 ? 16.550 4.566 -29.954 1.00 59.09 94 VAL A C 1
ATOM 752 O O . VAL A 1 94 ? 17.678 4.446 -29.483 1.00 59.09 94 VAL A O 1
ATOM 755 N N . ILE A 1 95 ? 16.291 4.320 -31.238 1.00 59.25 95 ILE A N 1
ATOM 756 C CA . ILE A 1 95 ? 17.356 4.201 -32.228 1.00 59.25 95 ILE A CA 1
ATOM 757 C C . ILE A 1 95 ? 17.902 5.614 -32.397 1.00 59.25 95 ILE A C 1
ATOM 759 O O . ILE A 1 95 ? 17.297 6.464 -33.045 1.00 59.25 95 ILE A O 1
ATOM 763 N N . LEU A 1 96 ? 19.030 5.868 -31.746 1.00 58.19 96 LEU A N 1
ATOM 764 C CA . LEU A 1 96 ? 19.726 7.148 -31.779 1.00 58.19 96 LEU A CA 1
ATOM 765 C C . LEU A 1 96 ? 20.358 7.452 -33.152 1.00 58.19 96 LEU A C 1
ATOM 767 O O . LEU A 1 96 ? 20.856 8.551 -33.354 1.00 58.19 96 LEU A O 1
ATOM 771 N N . GLU A 1 97 ? 20.307 6.518 -34.110 1.00 57.03 97 GLU A N 1
ATOM 772 C CA . GLU A 1 97 ? 20.904 6.676 -35.447 1.00 57.03 97 GLU A CA 1
ATOM 773 C C . GLU A 1 97 ? 20.214 7.733 -36.328 1.00 57.03 97 GLU A C 1
ATOM 775 O O . GLU A 1 97 ? 20.795 8.146 -37.325 1.00 57.03 97 GLU A O 1
ATOM 780 N N . ASN A 1 98 ? 19.013 8.206 -35.968 1.00 56.25 98 ASN A N 1
ATOM 781 C CA . ASN A 1 98 ? 18.267 9.207 -36.749 1.00 56.25 98 ASN A CA 1
ATOM 782 C C . ASN A 1 98 ? 18.218 10.605 -36.108 1.00 56.25 98 ASN A C 1
ATOM 784 O O . ASN A 1 98 ? 17.537 11.484 -36.637 1.00 56.25 98 ASN A O 1
ATOM 788 N N . TYR A 1 99 ? 18.899 10.824 -34.978 1.00 59.28 99 TYR A N 1
ATOM 789 C CA . TYR A 1 99 ? 18.911 12.124 -34.306 1.00 59.28 99 TYR A CA 1
ATOM 790 C C . TYR A 1 99 ? 20.274 12.807 -34.457 1.00 59.28 99 TYR A C 1
ATOM 792 O O . TYR A 1 99 ? 21.305 12.153 -34.286 1.00 59.28 99 TYR A O 1
ATOM 800 N N . PRO A 1 100 ? 20.304 14.117 -34.762 1.00 67.81 100 PRO A N 1
ATOM 801 C CA . PRO A 1 100 ? 21.551 14.862 -34.801 1.00 67.81 100 PRO A CA 1
ATOM 802 C C . PRO A 1 100 ? 22.233 14.827 -33.420 1.00 67.81 100 PRO A C 1
ATOM 804 O O . PRO A 1 100 ? 21.547 14.765 -32.391 1.00 67.81 100 PRO A O 1
ATOM 807 N N . PRO A 1 101 ? 23.577 14.851 -33.372 1.00 66.06 101 PRO A N 1
ATOM 808 C CA . PRO A 1 101 ? 24.348 14.605 -32.154 1.00 66.06 101 PRO A CA 1
ATOM 809 C C . PRO A 1 101 ? 24.037 15.562 -30.990 1.00 66.06 101 PRO A C 1
ATOM 811 O O . PRO A 1 101 ? 24.249 15.189 -29.838 1.00 66.06 101 PRO A O 1
ATOM 814 N N . GLU A 1 102 ? 23.464 16.743 -31.246 1.00 62.88 102 GLU A N 1
ATOM 815 C CA . GLU A 1 102 ? 22.980 17.655 -30.198 1.00 62.88 102 GLU A CA 1
ATOM 816 C C . GLU A 1 102 ? 21.794 17.127 -29.362 1.00 62.88 102 GLU A C 1
ATOM 818 O O . GLU A 1 102 ? 21.607 17.573 -28.233 1.00 62.88 102 GLU A O 1
ATOM 823 N N . PHE A 1 103 ? 21.010 16.164 -29.863 1.00 58.31 103 PHE A N 1
ATOM 824 C CA . PHE A 1 103 ? 19.806 15.651 -29.181 1.00 58.31 103 PHE A CA 1
ATOM 825 C C . PHE A 1 103 ? 20.055 14.388 -28.338 1.00 58.31 103 PHE A C 1
ATOM 827 O O . PHE A 1 103 ? 19.183 13.942 -27.587 1.00 58.31 103 PHE A O 1
ATOM 834 N N . LEU A 1 104 ? 21.259 13.815 -28.434 1.00 56.09 104 LEU A N 1
ATOM 835 C CA . LEU A 1 104 ? 21.642 12.573 -27.760 1.00 56.09 104 LEU A CA 1
ATOM 836 C C . LEU A 1 104 ? 21.745 12.720 -26.235 1.00 56.09 104 LEU A C 1
ATOM 838 O O . LEU A 1 104 ? 21.427 11.780 -25.508 1.00 56.09 104 LEU A O 1
ATOM 842 N N . MET A 1 105 ? 22.136 13.896 -25.732 1.00 52.84 105 MET A N 1
ATOM 843 C CA . MET A 1 105 ? 22.240 14.138 -24.285 1.00 52.84 105 MET A CA 1
ATOM 844 C C . MET A 1 105 ? 20.875 14.248 -23.589 1.00 52.84 105 MET A C 1
ATOM 846 O O . MET A 1 105 ? 20.775 13.944 -22.403 1.00 52.84 105 MET A O 1
ATOM 850 N N . THR A 1 106 ? 19.811 14.642 -24.294 1.00 49.84 106 THR A N 1
ATOM 851 C CA . THR A 1 106 ? 18.505 14.919 -23.670 1.00 49.84 106 THR A CA 1
ATOM 852 C C . THR A 1 106 ? 17.712 13.648 -23.354 1.00 49.84 106 THR A C 1
ATOM 854 O O . THR A 1 106 ? 16.994 13.598 -22.355 1.00 49.84 106 THR A O 1
ATOM 857 N N . VAL A 1 107 ? 17.855 12.596 -24.166 1.00 51.09 107 VAL A N 1
ATOM 858 C CA . VAL A 1 107 ? 17.083 11.351 -23.990 1.00 51.09 107 VAL A CA 1
ATOM 859 C C . VAL A 1 107 ? 17.660 10.473 -22.879 1.00 51.09 107 VAL A C 1
ATOM 861 O O . VAL A 1 107 ? 16.902 9.866 -22.128 1.00 51.09 107 VAL A O 1
ATOM 864 N N . VAL A 1 108 ? 18.989 10.435 -22.734 1.00 50.50 108 VAL A N 1
ATOM 865 C CA . VAL A 1 108 ? 19.650 9.616 -21.703 1.00 50.50 108 VAL A CA 1
ATOM 866 C C . VAL A 1 108 ? 19.385 10.170 -20.298 1.00 50.50 108 VAL A C 1
ATOM 868 O O . VAL A 1 108 ? 19.170 9.397 -19.376 1.00 50.50 108 VAL A O 1
ATOM 871 N N . LEU A 1 109 ? 19.295 11.496 -20.143 1.00 44.09 109 LEU A N 1
ATOM 872 C CA . LEU A 1 109 ? 19.055 12.151 -18.848 1.00 44.09 109 LEU A CA 1
ATOM 873 C C . LEU A 1 109 ? 17.588 12.147 -18.381 1.00 44.09 109 LEU A C 1
ATOM 875 O O . LEU A 1 109 ? 17.316 12.595 -17.275 1.00 44.09 109 LEU A O 1
ATOM 879 N N . SER A 1 110 ? 16.640 11.682 -19.201 1.00 42.69 110 SER A N 1
ATOM 880 C CA . SER A 1 110 ? 15.207 11.674 -18.843 1.00 42.69 110 SER A CA 1
ATOM 881 C C . SER A 1 110 ? 14.694 10.302 -18.381 1.00 42.69 110 SER A C 1
ATOM 883 O O . SER A 1 110 ? 13.497 10.155 -18.136 1.00 42.69 110 SER A O 1
ATOM 885 N N . ILE A 1 111 ? 15.562 9.283 -18.319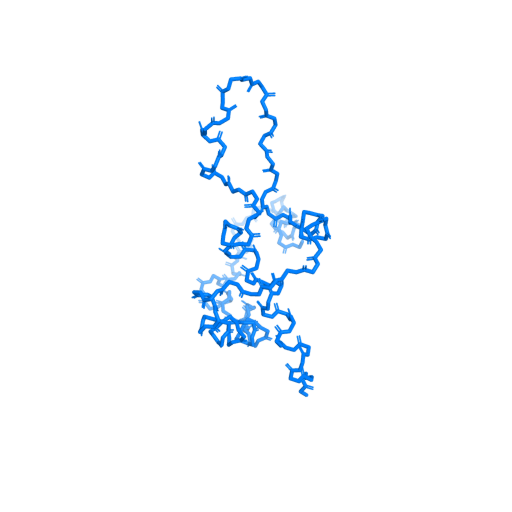 1.00 51.41 111 ILE A N 1
ATOM 886 C CA . ILE A 1 111 ? 15.195 7.894 -17.978 1.00 51.41 111 ILE A CA 1
ATOM 887 C C . ILE A 1 111 ? 15.876 7.404 -16.679 1.00 51.41 111 ILE A C 1
ATOM 889 O O . ILE A 1 111 ? 15.520 6.326 -16.200 1.00 51.41 111 ILE A O 1
ATOM 893 N N . ASP A 1 112 ? 16.762 8.200 -16.070 1.00 38.38 112 ASP A N 1
ATOM 894 C CA . ASP A 1 112 ? 17.325 7.955 -14.729 1.00 38.38 112 ASP A CA 1
ATOM 895 C C . ASP A 1 112 ? 16.756 8.926 -13.682 1.00 38.38 112 ASP A C 1
ATOM 897 O O . ASP A 1 112 ? 16.746 10.151 -13.946 1.00 38.38 112 ASP A O 1
#

Sequence (112 aa):
DLDVRTQAEHARHLAKYVFPRQYGLSNVLDLSAQSKGSMKVPDFVDRESEIKDKGACRTPKRLKEILSLVEKMIWRHGKCGYKPLRDKACPSKVILENYPPEFLMTVVLSID

Foldseek 3Di:
DDDPVVLLVVLLVVCCLVPVVLLVHDDPVVVVVVPPDDDDDDDSVDCPVVSVVSPDDDDRPVCPVVSVVSSVVVVVVVVDPVPVVCCVVPNPPPVCPPDDPVCVVVVVVVPD

Organism: Piloderma croceum (strain F 1598) (NCBI:txid765440)

Solvent-accessible surface area (backbone atoms only — not comparable to full-atom values): 7252 Å² total; per-residue (Å²): 134,80,56,71,67,59,50,54,48,52,22,56,54,52,44,43,74,78,39,22,64,77,71,73,41,82,50,83,76,62,52,73,84,63,71,84,63,97,67,82,79,76,73,79,85,68,51,65,66,61,53,56,74,66,48,92,72,81,81,45,80,87,48,58,75,50,39,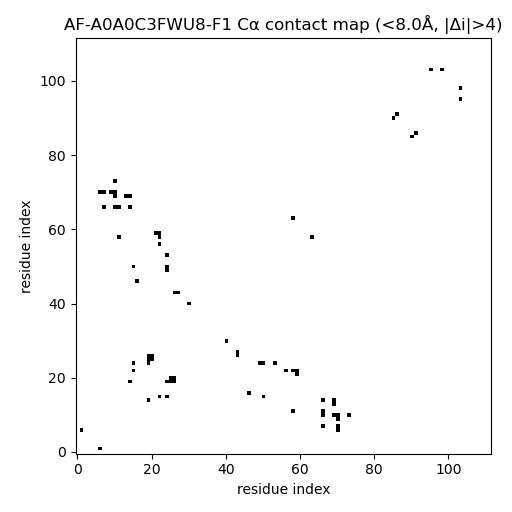64,54,43,38,51,47,54,53,49,56,78,66,53,58,60,64,66,53,41,47,70,77,57,56,88,69,77,71,64,88,82,54,63,79,87,57,58,66,62,62,65,65,72,79,111